Protein AF-A0A3M2IZL4-F1 (afdb_monomer_lite)

Structure (mmCIF, N/CA/C/O backbone):
data_AF-A0A3M2IZL4-F1
#
_entry.id   AF-A0A3M2IZL4-F1
#
loop_
_atom_site.group_PDB
_atom_site.id
_atom_site.type_symbol
_atom_site.label_atom_id
_atom_site.label_alt_id
_atom_site.label_comp_id
_atom_site.label_asym_id
_atom_site.label_entity_id
_atom_site.label_seq_id
_atom_site.pdbx_PDB_ins_code
_atom_site.Cartn_x
_atom_site.Cartn_y
_atom_site.Cartn_z
_atom_site.occupancy
_atom_site.B_iso_or_equiv
_atom_site.auth_seq_id
_atom_site.auth_comp_id
_atom_site.auth_asym_id
_atom_site.auth_atom_id
_atom_site.pdbx_PDB_model_num
ATOM 1 N N . MET A 1 1 ? 40.570 -7.286 -8.143 1.00 51.81 1 MET A N 1
ATOM 2 C CA . MET A 1 1 ? 39.466 -7.099 -7.183 1.00 51.81 1 MET A CA 1
ATOM 3 C C . MET A 1 1 ? 38.256 -6.727 -8.017 1.00 51.81 1 MET A C 1
ATOM 5 O O . MET A 1 1 ? 38.150 -5.585 -8.434 1.00 51.81 1 MET A O 1
ATOM 9 N N . THR A 1 2 ? 37.491 -7.731 -8.442 1.00 48.78 2 THR A N 1
ATOM 10 C CA . THR A 1 2 ? 36.339 -7.553 -9.334 1.00 48.78 2 THR A CA 1
ATOM 11 C C . THR A 1 2 ? 35.199 -6.991 -8.499 1.00 48.78 2 THR A C 1
ATOM 13 O O . THR A 1 2 ? 34.805 -7.622 -7.521 1.00 48.78 2 THR A O 1
ATOM 16 N N . ASP A 1 3 ? 34.745 -5.791 -8.841 1.00 57.94 3 ASP A N 1
ATOM 17 C CA . ASP A 1 3 ? 33.547 -5.180 -8.267 1.00 57.94 3 ASP A CA 1
ATOM 18 C C . ASP A 1 3 ? 32.365 -6.133 -8.536 1.00 57.94 3 ASP A C 1
ATOM 20 O O . ASP A 1 3 ? 32.201 -6.542 -9.696 1.00 57.94 3 ASP A O 1
ATOM 24 N N . PRO A 1 4 ? 31.613 -6.612 -7.522 1.00 65.62 4 PRO A N 1
ATOM 25 C CA . PRO A 1 4 ? 30.436 -7.435 -7.778 1.00 65.62 4 PRO A CA 1
ATOM 26 C C . PRO A 1 4 ? 29.533 -6.688 -8.762 1.00 65.62 4 PRO A C 1
ATOM 28 O O . PRO A 1 4 ? 29.281 -5.500 -8.585 1.00 65.62 4 PRO A O 1
ATOM 31 N N . ALA A 1 5 ? 29.120 -7.376 -9.832 1.00 71.31 5 ALA A N 1
ATOM 32 C CA . ALA A 1 5 ? 28.385 -6.792 -10.948 1.00 71.31 5 ALA A CA 1
ATOM 33 C C . ALA A 1 5 ? 27.308 -5.823 -10.443 1.00 71.31 5 ALA A C 1
ATOM 35 O O . ALA A 1 5 ? 26.441 -6.218 -9.661 1.00 71.31 5 ALA A O 1
ATOM 36 N N . ALA A 1 6 ? 27.397 -4.558 -10.867 1.00 77.00 6 ALA A N 1
ATOM 37 C CA . ALA A 1 6 ? 26.419 -3.541 -10.514 1.00 77.00 6 ALA A CA 1
ATOM 38 C C . ALA A 1 6 ? 25.000 -4.086 -10.760 1.00 77.00 6 ALA A C 1
ATOM 40 O O . ALA A 1 6 ? 24.788 -4.769 -11.769 1.00 77.00 6 ALA A O 1
ATOM 41 N N . PRO A 1 7 ? 24.036 -3.822 -9.861 1.00 78.19 7 PRO A N 1
ATOM 42 C CA . PRO A 1 7 ? 22.687 -4.348 -10.001 1.00 78.19 7 PRO A CA 1
ATOM 43 C C . PRO A 1 7 ? 22.116 -3.959 -11.368 1.00 78.19 7 PRO A C 1
ATOM 45 O O . PRO A 1 7 ? 21.989 -2.778 -11.694 1.00 78.19 7 PRO A O 1
ATOM 48 N N . SER A 1 8 ? 21.808 -4.964 -12.187 1.00 82.81 8 SER A N 1
ATOM 49 C CA . SER A 1 8 ? 21.212 -4.768 -13.504 1.00 82.81 8 SER A CA 1
ATOM 50 C C . SER A 1 8 ? 19.695 -4.793 -13.394 1.00 82.81 8 SER A C 1
ATOM 52 O O . SER A 1 8 ? 19.125 -5.725 -12.828 1.00 82.81 8 SER A O 1
ATOM 54 N N . VAL A 1 9 ? 19.040 -3.793 -13.976 1.00 90.12 9 VAL A N 1
ATOM 55 C CA . VAL A 1 9 ? 17.582 -3.744 -14.082 1.00 90.12 9 VAL A CA 1
ATOM 56 C C . VAL A 1 9 ? 17.145 -4.608 -15.262 1.00 90.12 9 VAL A C 1
ATOM 58 O O . VAL A 1 9 ? 17.463 -4.287 -16.404 1.00 90.12 9 VAL A O 1
ATOM 61 N N . ASP A 1 10 ? 16.410 -5.686 -14.992 1.00 94.62 10 ASP A N 1
ATOM 62 C CA . ASP A 1 10 ? 15.753 -6.483 -16.030 1.00 94.62 10 ASP A CA 1
ATOM 63 C C . ASP A 1 10 ? 14.418 -5.815 -16.428 1.00 94.62 10 ASP A C 1
ATOM 65 O O . ASP A 1 10 ? 13.513 -5.713 -15.589 1.00 94.62 10 ASP A O 1
ATOM 69 N N . PRO 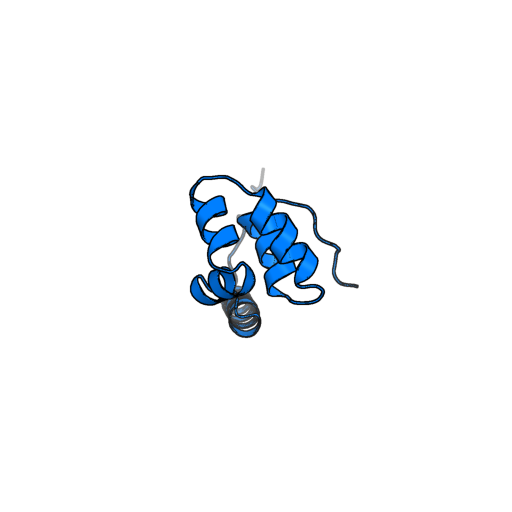A 1 11 ? 14.252 -5.360 -17.686 1.00 95.00 11 PRO A N 1
ATOM 70 C CA . PRO A 1 11 ? 13.019 -4.720 -18.140 1.00 95.00 11 PRO A CA 1
ATOM 71 C C . PRO A 1 11 ? 11.764 -5.588 -17.977 1.00 95.00 11 PRO A C 1
ATOM 73 O O . PRO A 1 11 ? 10.685 -5.044 -17.732 1.00 95.00 11 PRO A O 1
ATOM 76 N N . ALA A 1 12 ? 11.884 -6.915 -18.092 1.00 96.12 12 ALA A N 1
ATOM 77 C CA . ALA A 1 12 ? 10.753 -7.824 -17.932 1.00 96.12 12 ALA A CA 1
ATOM 78 C C . ALA A 1 12 ? 10.275 -7.862 -16.474 1.00 96.12 12 ALA A C 1
ATOM 80 O O . ALA A 1 12 ? 9.072 -7.786 -16.221 1.00 96.12 12 ALA A O 1
ATOM 81 N N . LEU A 1 13 ? 11.207 -7.887 -15.514 1.00 95.88 13 LEU A N 1
ATOM 82 C CA . LEU A 1 13 ? 10.875 -7.831 -14.087 1.00 95.88 13 LEU A CA 1
ATOM 83 C C . LEU A 1 13 ? 10.270 -6.479 -13.693 1.00 95.88 13 LEU A C 1
ATOM 85 O O . LEU A 1 13 ? 9.331 -6.436 -12.903 1.00 95.88 13 LEU A O 1
ATOM 89 N N . VAL A 1 14 ? 10.744 -5.374 -14.278 1.00 96.50 14 VAL A N 1
ATOM 90 C CA . VAL A 1 14 ? 10.138 -4.048 -14.058 1.00 96.50 14 VAL A CA 1
ATOM 91 C C . VAL A 1 14 ? 8.712 -3.983 -14.603 1.00 96.50 14 VAL A C 1
ATOM 93 O O . VAL A 1 14 ? 7.838 -3.391 -13.969 1.00 96.50 14 VAL A O 1
ATOM 96 N N . ALA A 1 15 ? 8.461 -4.574 -15.773 1.00 97.75 15 ALA A N 1
ATOM 97 C CA . ALA A 1 15 ? 7.120 -4.632 -16.346 1.00 97.75 15 ALA A CA 1
ATOM 98 C C . ALA A 1 15 ? 6.168 -5.481 -15.488 1.00 97.75 15 ALA A C 1
ATOM 100 O O . ALA A 1 15 ? 5.038 -5.056 -15.257 1.00 97.75 15 ALA A O 1
ATOM 101 N N . ALA A 1 16 ? 6.638 -6.621 -14.972 1.00 97.75 16 ALA A N 1
ATOM 102 C CA . ALA A 1 16 ? 5.872 -7.468 -14.059 1.00 97.75 16 ALA A CA 1
ATOM 103 C C . ALA A 1 16 ? 5.538 -6.735 -12.749 1.00 97.75 16 ALA A C 1
ATOM 105 O O . ALA A 1 16 ? 4.368 -6.611 -12.407 1.00 97.75 16 ALA A O 1
ATOM 106 N N . LEU A 1 17 ? 6.533 -6.121 -12.095 1.00 96.06 17 LEU A N 1
ATOM 107 C CA . LEU A 1 17 ? 6.314 -5.331 -10.878 1.00 96.06 17 LEU A CA 1
ATOM 108 C C . LEU A 1 17 ? 5.310 -4.192 -11.103 1.00 96.06 17 LEU A C 1
ATOM 110 O O . LEU A 1 17 ? 4.471 -3.914 -10.251 1.00 96.06 17 LEU A O 1
ATOM 114 N N . ARG A 1 18 ? 5.379 -3.515 -12.256 1.00 97.25 18 ARG A N 1
ATOM 115 C CA . ARG A 1 18 ? 4.397 -2.484 -12.611 1.00 97.25 18 ARG A CA 1
ATOM 116 C C . ARG A 1 18 ? 2.983 -3.058 -12.679 1.00 97.25 18 ARG A C 1
ATOM 118 O O . ARG A 1 18 ? 2.069 -2.386 -12.208 1.00 97.25 18 ARG A O 1
ATOM 125 N N . ALA A 1 19 ? 2.809 -4.222 -13.302 1.00 98.19 19 ALA A N 1
ATOM 126 C CA . ALA A 1 19 ? 1.509 -4.875 -13.403 1.00 98.19 19 ALA A CA 1
ATOM 127 C C . ALA A 1 19 ? 0.971 -5.224 -12.009 1.00 98.19 19 ALA A C 1
ATOM 129 O O . ALA A 1 19 ? -0.137 -4.813 -11.688 1.00 98.19 19 ALA A O 1
ATOM 130 N N . ASP A 1 20 ? 1.797 -5.820 -11.144 1.00 97.31 20 ASP A N 1
ATOM 131 C CA . ASP A 1 20 ? 1.408 -6.171 -9.772 1.00 97.31 20 ASP A CA 1
ATOM 132 C C . ASP A 1 20 ? 0.937 -4.945 -8.966 1.00 97.31 20 ASP A C 1
ATOM 134 O O . ASP A 1 20 ? -0.093 -4.982 -8.291 1.00 97.31 20 ASP A O 1
ATOM 138 N N . LEU A 1 21 ? 1.663 -3.823 -9.057 1.00 97.50 21 LEU A N 1
ATOM 139 C CA . LEU A 1 21 ? 1.286 -2.579 -8.373 1.00 97.50 21 LEU A CA 1
ATOM 140 C C . LEU A 1 21 ? -0.003 -1.967 -8.941 1.00 97.50 21 LEU A C 1
ATOM 142 O O . LEU A 1 21 ? -0.801 -1.407 -8.186 1.00 97.50 21 LEU A O 1
ATOM 146 N N . ALA A 1 22 ? -0.206 -2.056 -10.258 1.00 97.69 22 ALA A N 1
ATOM 147 C CA . ALA A 1 22 ? -1.413 -1.563 -10.913 1.00 97.69 22 ALA A CA 1
ATOM 148 C C . ALA A 1 22 ? -2.641 -2.412 -10.549 1.00 97.69 22 ALA A C 1
ATOM 150 O O . ALA A 1 22 ? -3.674 -1.845 -10.194 1.00 97.69 22 ALA A O 1
ATOM 151 N N . ASP A 1 23 ? -2.508 -3.738 -10.563 1.00 97.81 23 ASP A N 1
ATOM 152 C CA . ASP A 1 23 ? -3.569 -4.687 -10.210 1.00 97.81 23 ASP A CA 1
ATOM 153 C C . ASP A 1 23 ? -3.960 -4.573 -8.731 1.00 97.81 23 ASP A C 1
ATOM 155 O O . ASP A 1 23 ? -5.140 -4.649 -8.389 1.00 97.81 23 ASP 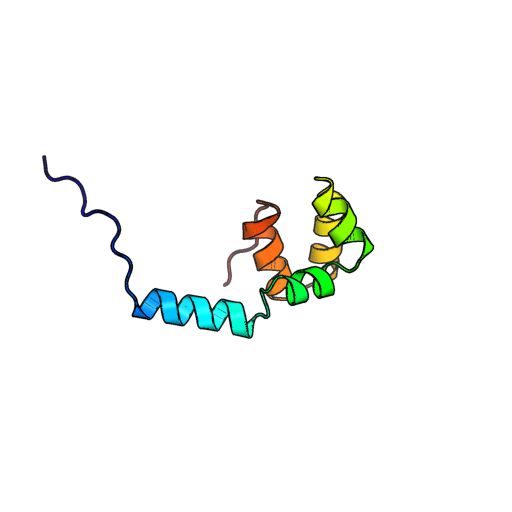A O 1
ATOM 159 N N . ALA A 1 24 ? -2.993 -4.293 -7.850 1.00 97.31 24 ALA A N 1
ATOM 160 C CA . ALA A 1 24 ? -3.258 -3.966 -6.450 1.00 97.31 24 ALA A CA 1
ATOM 161 C C . ALA A 1 24 ? -3.929 -2.592 -6.261 1.00 97.31 24 ALA A C 1
ATOM 163 O O . ALA A 1 24 ? -4.322 -2.256 -5.149 1.00 97.31 24 ALA A O 1
ATOM 164 N N . GLY A 1 25 ? -4.031 -1.756 -7.299 1.00 97.94 25 GLY A N 1
ATOM 165 C CA . GLY A 1 25 ? -4.533 -0.388 -7.179 1.00 97.94 25 GLY A CA 1
ATOM 166 C C . GLY A 1 25 ? -3.605 0.533 -6.378 1.00 97.94 25 GLY A C 1
ATOM 167 O O . GLY A 1 25 ? -4.063 1.543 -5.840 1.00 97.94 25 GLY A O 1
ATOM 168 N N . PHE A 1 26 ? -2.308 0.213 -6.286 1.00 98.06 26 PHE A N 1
ATOM 169 C CA . PHE A 1 26 ? -1.310 1.011 -5.568 1.00 98.06 26 PHE A CA 1
ATOM 170 C C . PHE A 1 26 ? -0.917 2.254 -6.380 1.00 98.06 26 PHE A C 1
ATOM 172 O O . PHE A 1 26 ? 0.146 2.356 -6.992 1.00 98.06 26 PHE A O 1
ATOM 179 N N . THR A 1 27 ? -1.838 3.209 -6.401 1.00 97.06 27 THR A N 1
ATOM 180 C CA . THR A 1 27 ? -1.737 4.514 -7.059 1.00 97.06 27 THR A CA 1
ATOM 181 C C . THR A 1 27 ? -2.021 5.607 -6.035 1.00 97.06 27 THR A C 1
ATOM 183 O O . THR A 1 27 ? -2.575 5.315 -4.980 1.00 97.06 27 THR A O 1
ATOM 186 N N . VAL A 1 28 ? -1.690 6.870 -6.327 1.00 96.19 28 VAL A N 1
ATOM 187 C CA . VAL A 1 28 ? -2.022 7.976 -5.406 1.00 96.19 28 VAL A CA 1
ATOM 188 C C . VAL A 1 28 ? -3.525 8.004 -5.077 1.00 96.19 28 VAL A C 1
ATOM 190 O O . VAL A 1 28 ? -3.839 7.920 -3.891 1.00 96.19 28 VAL A O 1
ATOM 193 N N . PRO A 1 29 ? -4.454 7.974 -6.059 1.00 97.75 29 PRO A N 1
ATOM 194 C CA . PRO A 1 29 ? -5.884 7.905 -5.752 1.00 97.75 29 PRO A CA 1
ATOM 195 C C . PRO A 1 29 ? -6.264 6.640 -4.977 1.00 97.75 29 PRO A C 1
ATOM 197 O O . PRO A 1 29 ? -6.993 6.711 -3.999 1.00 97.75 29 PRO A O 1
ATOM 200 N N . GLY A 1 30 ? -5.717 5.479 -5.352 1.00 98.06 30 GLY A N 1
ATOM 201 C CA . GLY A 1 30 ? -6.028 4.222 -4.668 1.00 98.06 30 GLY A CA 1
ATOM 202 C C . GLY A 1 30 ? -5.541 4.166 -3.215 1.00 98.06 30 GLY A C 1
ATOM 203 O O . GLY A 1 30 ? -6.166 3.487 -2.399 1.00 98.06 30 GLY A O 1
ATOM 204 N N . VAL A 1 31 ? -4.456 4.874 -2.886 1.00 98.19 31 VAL A N 1
ATOM 205 C CA . VAL A 1 31 ? -3.954 5.050 -1.514 1.00 98.19 31 VAL A CA 1
ATOM 206 C C . VAL A 1 31 ? -4.806 6.064 -0.751 1.00 98.19 31 VAL A C 1
ATOM 208 O O . VAL A 1 31 ? -5.155 5.807 0.397 1.00 98.19 31 VAL A O 1
ATOM 211 N N . GLU A 1 32 ? -5.177 7.185 -1.366 1.00 97.94 32 GLU A N 1
ATOM 212 C CA . GLU A 1 32 ? -6.071 8.174 -0.747 1.00 97.94 32 GLU A CA 1
ATOM 213 C C . GLU A 1 32 ? -7.455 7.582 -0.446 1.00 97.94 32 GLU A C 1
ATOM 215 O O . GLU A 1 32 ? -7.978 7.791 0.649 1.00 97.94 32 GLU A O 1
ATOM 220 N N . ASP A 1 33 ? -7.999 6.774 -1.358 1.00 98.31 33 ASP A N 1
ATOM 221 C CA . ASP A 1 33 ? -9.261 6.052 -1.178 1.00 98.31 33 ASP A CA 1
ATOM 222 C C . ASP A 1 33 ? -9.177 5.031 -0.033 1.00 98.31 33 ASP A C 1
ATOM 224 O O . ASP A 1 33 ? -10.107 4.923 0.765 1.00 98.31 33 ASP A O 1
ATOM 228 N N . LEU A 1 34 ? -8.058 4.299 0.077 1.00 98.50 34 LEU A N 1
ATOM 229 C CA . LEU A 1 34 ? -7.815 3.352 1.172 1.00 98.50 34 LEU A CA 1
ATOM 230 C C . LEU A 1 34 ? -7.749 4.063 2.530 1.00 98.50 34 LEU A C 1
ATOM 232 O O . LEU A 1 34 ? -8.336 3.605 3.508 1.00 98.50 34 LEU A O 1
ATOM 236 N N . LEU A 1 35 ? -6.979 5.150 2.606 1.00 98.38 35 LEU A N 1
ATOM 237 C CA . LEU A 1 35 ? -6.752 5.880 3.853 1.00 98.38 35 LEU A CA 1
ATOM 238 C C . LEU A 1 35 ? -7.979 6.700 4.268 1.00 98.38 35 LEU A C 1
ATOM 240 O O . LEU A 1 35 ? -8.212 6.933 5.457 1.00 98.38 35 LEU A O 1
ATOM 244 N N . GLY A 1 36 ? -8.758 7.156 3.293 1.00 98.50 36 GLY A N 1
ATOM 245 C CA . GLY A 1 36 ? -9.791 8.151 3.495 1.00 98.50 36 GLY A CA 1
ATOM 246 C C . GLY A 1 36 ? -9.213 9.550 3.764 1.00 98.50 36 GLY A C 1
ATOM 247 O O . GLY A 1 36 ? -8.030 9.727 4.080 1.00 98.50 36 GLY A O 1
ATOM 248 N N . PRO A 1 37 ? -10.065 10.586 3.688 1.00 97.81 37 PRO A N 1
ATOM 249 C CA . PRO A 1 37 ? -9.622 11.979 3.648 1.00 97.81 37 PRO A CA 1
ATOM 250 C C . PRO A 1 37 ? -8.888 12.425 4.919 1.00 97.81 37 PRO A C 1
ATOM 252 O O . PRO A 1 37 ? -7.953 13.217 4.848 1.00 97.81 37 PRO A O 1
ATOM 255 N N . VAL A 1 38 ? -9.283 11.909 6.089 1.00 98.31 38 VAL A N 1
ATOM 256 C CA . VAL A 1 38 ? -8.675 12.290 7.373 1.00 98.31 38 VAL A CA 1
ATOM 257 C C . VAL A 1 38 ? -7.259 11.738 7.497 1.00 98.31 38 VAL A C 1
ATOM 259 O O . VAL A 1 38 ? -6.341 12.488 7.826 1.00 98.31 38 VAL A O 1
ATOM 262 N N . ALA A 1 39 ? -7.064 10.443 7.231 1.00 98.38 39 ALA A N 1
ATOM 263 C CA . ALA A 1 39 ? -5.749 9.835 7.382 1.00 98.38 39 ALA A CA 1
ATOM 264 C C . ALA A 1 39 ? -4.778 10.293 6.286 1.00 98.38 39 ALA A C 1
ATOM 266 O O . ALA A 1 39 ? -3.611 10.533 6.591 1.00 98.38 39 ALA A O 1
ATOM 267 N N . ALA A 1 40 ? -5.260 10.500 5.056 1.00 98.25 40 ALA A N 1
ATOM 268 C CA . ALA A 1 40 ? -4.460 11.089 3.983 1.00 98.25 40 ALA A CA 1
ATOM 269 C C . ALA A 1 40 ? -3.986 12.512 4.337 1.00 98.25 40 ALA A C 1
ATOM 271 O O . ALA A 1 40 ? -2.797 12.818 4.229 1.00 98.25 40 ALA A O 1
ATOM 272 N N . ALA A 1 41 ? -4.885 13.370 4.837 1.00 98.31 41 ALA A N 1
ATOM 273 C CA . ALA A 1 41 ? -4.534 14.733 5.238 1.00 98.31 41 ALA A CA 1
ATOM 274 C C . ALA A 1 41 ? -3.565 14.775 6.432 1.00 98.31 41 ALA A C 1
ATOM 276 O O . ALA A 1 41 ? -2.645 15.592 6.447 1.00 98.31 41 ALA A O 1
ATOM 277 N N . ALA A 1 42 ? -3.746 13.899 7.424 1.00 98.25 42 ALA A N 1
ATOM 278 C CA . ALA A 1 42 ? -2.826 13.776 8.553 1.00 98.25 42 ALA A CA 1
ATOM 279 C C . ALA A 1 42 ? -1.425 13.352 8.086 1.00 98.25 42 ALA A C 1
ATOM 281 O O . ALA A 1 42 ? -0.432 13.986 8.443 1.00 98.25 42 ALA A O 1
ATOM 282 N N . LEU A 1 43 ? -1.347 12.352 7.204 1.00 97.50 4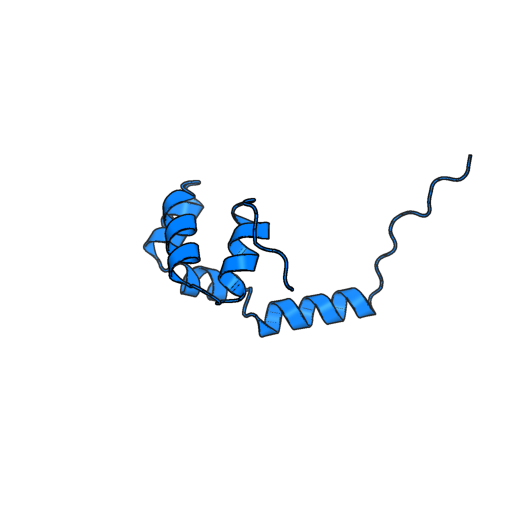3 LEU A N 1
ATOM 283 C CA . LEU A 1 43 ? -0.078 11.870 6.666 1.00 97.50 43 LEU A CA 1
ATOM 284 C C . LEU A 1 43 ? 0.670 12.952 5.874 1.00 97.50 43 LEU A C 1
ATOM 286 O O . LEU A 1 43 ? 1.888 13.053 5.991 1.00 97.50 43 LEU A O 1
ATOM 290 N N . HIS A 1 44 ? -0.040 13.812 5.135 1.00 96.94 44 HIS A N 1
ATOM 291 C CA . HIS A 1 44 ? 0.568 14.957 4.445 1.00 96.94 44 HIS A CA 1
ATOM 292 C C . HIS A 1 44 ? 1.204 15.982 5.404 1.00 96.94 44 HIS A C 1
ATOM 294 O O . HIS A 1 44 ? 2.076 16.747 5.005 1.00 96.94 44 HIS A O 1
ATOM 300 N N . ARG A 1 45 ? 0.792 15.984 6.677 1.00 98.06 45 ARG A N 1
ATOM 301 C CA . ARG A 1 45 ? 1.385 16.782 7.763 1.00 98.06 45 ARG A CA 1
ATOM 302 C C . ARG A 1 45 ? 2.380 15.983 8.607 1.00 98.06 45 ARG A C 1
ATOM 304 O O . ARG A 1 45 ? 2.661 16.373 9.734 1.00 98.06 45 ARG A O 1
ATOM 311 N N . GLU A 1 46 ? 2.876 14.865 8.078 1.00 97.31 46 GLU A N 1
ATOM 312 C CA . GLU A 1 46 ? 3.813 13.960 8.752 1.00 97.31 46 GLU A CA 1
ATOM 313 C C . GLU A 1 46 ? 3.245 13.323 10.037 1.00 97.31 46 GLU A C 1
ATOM 315 O O . GLU A 1 46 ? 3.986 12.947 10.943 1.00 97.31 46 GLU A O 1
ATOM 320 N N . GLU A 1 47 ? 1.921 13.156 10.122 1.00 98.31 47 GLU A N 1
ATOM 321 C CA . GLU A 1 47 ? 1.248 12.458 11.223 1.00 98.31 47 GLU A CA 1
ATOM 322 C C . GLU A 1 47 ? 0.851 11.034 10.770 1.00 98.31 47 GLU A C 1
ATOM 324 O O . GLU A 1 47 ? -0.227 10.843 10.203 1.00 98.31 47 GLU A O 1
ATOM 329 N N . PRO A 1 48 ? 1.678 9.994 11.000 1.00 97.75 48 PRO A N 1
ATOM 330 C CA . PRO A 1 48 ? 1.453 8.663 10.424 1.00 97.75 48 PRO A CA 1
ATOM 331 C C . PRO A 1 48 ? 0.408 7.822 11.167 1.00 97.75 48 PRO A C 1
ATOM 333 O O . PRO A 1 48 ? -0.073 6.825 10.629 1.00 97.75 48 PRO A O 1
ATOM 336 N N . VAL A 1 49 ? 0.053 8.182 12.407 1.00 98.38 49 VAL A N 1
ATOM 337 C CA . VAL A 1 49 ? -0.815 7.359 13.273 1.00 98.38 49 VAL A CA 1
ATOM 338 C C . VAL A 1 49 ? -2.186 7.077 12.639 1.00 98.38 49 VAL A C 1
ATOM 340 O O . VAL A 1 49 ? -2.579 5.910 12.611 1.00 98.38 49 VAL A O 1
ATOM 343 N N . PRO A 1 50 ? -2.906 8.061 12.064 1.00 98.44 50 PRO A N 1
ATOM 344 C CA . PRO A 1 50 ? -4.166 7.785 11.375 1.00 98.44 50 PRO A CA 1
ATOM 345 C C . PRO A 1 50 ? -4.020 6.823 10.188 1.00 98.44 50 PRO A C 1
ATOM 347 O O . PRO A 1 50 ? -4.891 5.984 9.978 1.00 98.44 50 PRO A O 1
ATOM 350 N N . ALA A 1 51 ? -2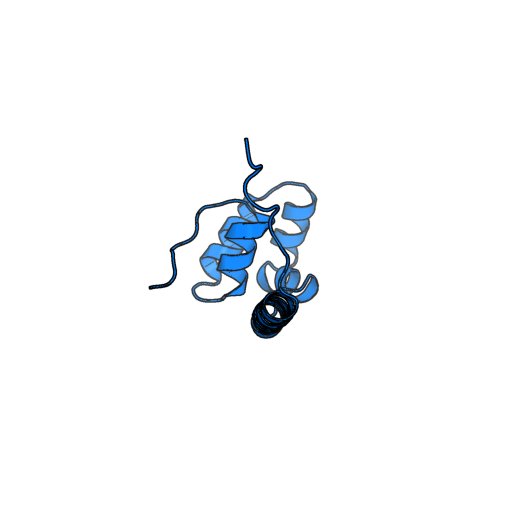.911 6.889 9.444 1.00 98.38 51 ALA A N 1
ATOM 351 C CA . ALA A 1 51 ? -2.652 5.976 8.332 1.00 98.38 51 ALA A CA 1
ATOM 352 C C . ALA A 1 51 ? -2.321 4.551 8.812 1.00 98.38 51 ALA A C 1
ATOM 354 O O . ALA A 1 51 ? -2.759 3.570 8.208 1.00 98.38 51 ALA A O 1
ATOM 355 N N . LEU A 1 52 ? -1.611 4.415 9.937 1.00 98.31 52 LEU A N 1
ATOM 356 C CA . LEU A 1 52 ? -1.390 3.118 10.583 1.00 98.31 52 LEU A CA 1
ATOM 357 C C . LEU A 1 52 ? -2.711 2.466 11.007 1.00 98.31 52 LEU A C 1
ATOM 359 O O . LEU A 1 52 ? -2.874 1.267 10.799 1.00 98.31 52 LEU A O 1
ATOM 363 N N . LEU A 1 53 ? -3.653 3.244 11.549 1.00 98.31 53 LEU A N 1
ATOM 364 C CA . LEU A 1 53 ? -4.979 2.751 11.935 1.00 98.31 53 LEU A CA 1
ATOM 365 C C . LEU A 1 53 ? -5.839 2.384 10.721 1.00 98.31 53 LEU A C 1
ATOM 367 O O . LEU A 1 53 ? -6.459 1.325 10.714 1.00 98.31 53 LEU A O 1
ATOM 371 N N . ALA A 1 54 ? -5.856 3.226 9.684 1.00 98.44 54 ALA A N 1
ATOM 372 C CA . ALA A 1 54 ? -6.611 2.950 8.463 1.00 98.44 54 ALA A CA 1
ATOM 373 C C . ALA A 1 54 ? -6.113 1.676 7.761 1.00 98.44 54 ALA A C 1
ATOM 375 O O . ALA A 1 54 ? -6.915 0.844 7.345 1.00 98.44 54 ALA A O 1
ATOM 376 N N . THR A 1 55 ? -4.791 1.484 7.683 1.00 97.88 55 THR A N 1
ATOM 377 C CA . THR A 1 55 ? -4.204 0.273 7.086 1.00 97.88 55 THR A CA 1
ATOM 378 C C . THR A 1 55 ? -4.411 -0.983 7.932 1.00 97.88 55 THR A C 1
ATOM 380 O O . THR A 1 55 ? -4.512 -2.062 7.366 1.00 97.88 55 THR A O 1
ATOM 383 N N . ASP A 1 56 ? -4.509 -0.872 9.258 1.00 97.12 56 ASP A N 1
ATOM 384 C CA . ASP A 1 56 ? -4.861 -2.005 10.128 1.00 97.12 56 ASP A CA 1
ATOM 385 C C . ASP A 1 56 ? -6.333 -2.419 9.941 1.00 97.12 56 ASP A C 1
ATOM 387 O O . ASP A 1 56 ? -6.651 -3.596 9.784 1.00 97.12 56 ASP A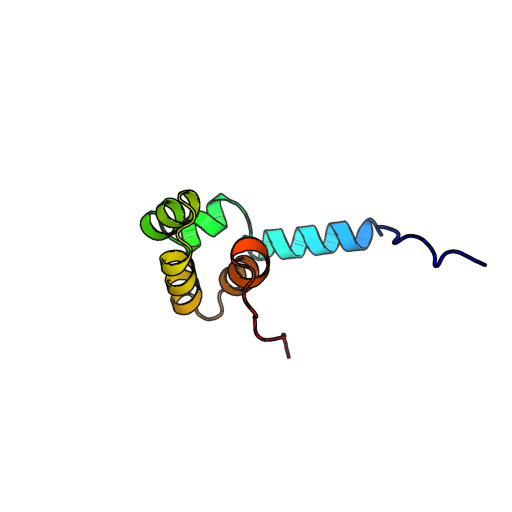 O 1
ATOM 391 N N . ALA A 1 57 ? -7.232 -1.434 9.847 1.00 97.50 57 ALA A N 1
ATOM 392 C CA . ALA A 1 57 ? -8.657 -1.660 9.611 1.00 97.50 57 ALA A CA 1
ATOM 393 C C . ALA A 1 57 ? -8.972 -2.232 8.214 1.00 97.50 57 ALA A C 1
ATOM 395 O O . ALA A 1 57 ? -10.027 -2.836 8.027 1.00 97.50 57 ALA A O 1
ATOM 396 N N . ALA A 1 58 ? -8.074 -2.052 7.242 1.00 96.12 58 ALA A N 1
ATOM 397 C CA . ALA A 1 58 ? -8.238 -2.527 5.869 1.00 96.12 58 ALA A CA 1
ATOM 398 C C . ALA A 1 58 ? -8.020 -4.045 5.688 1.00 96.12 58 ALA A C 1
ATOM 400 O O . ALA A 1 58 ? -8.305 -4.573 4.613 1.00 96.12 58 ALA A O 1
ATOM 401 N N . GLY A 1 59 ? -7.551 -4.759 6.719 1.00 92.50 59 GLY A N 1
ATOM 402 C CA . GLY A 1 59 ? -7.406 -6.217 6.694 1.00 92.50 59 GLY A CA 1
ATOM 403 C C . GLY A 1 59 ? -6.472 -6.712 5.585 1.00 92.50 59 GLY A C 1
ATOM 404 O O . GLY A 1 59 ? -5.338 -6.251 5.471 1.00 92.50 59 GLY A O 1
ATOM 405 N N . ASP A 1 60 ? -6.958 -7.652 4.769 1.00 93.38 60 ASP A N 1
ATOM 406 C CA . ASP A 1 60 ? -6.184 -8.308 3.703 1.00 93.38 60 ASP A CA 1
ATOM 407 C C . ASP A 1 60 ? -6.106 -7.493 2.393 1.00 93.38 60 ASP A C 1
ATOM 409 O O . ASP A 1 60 ? -5.704 -8.026 1.356 1.00 93.38 60 ASP A O 1
ATOM 413 N N . ASP A 1 61 ? -6.483 -6.208 2.399 1.00 96.25 61 ASP A N 1
ATOM 414 C CA . ASP A 1 61 ? -6.298 -5.343 1.231 1.00 96.25 61 ASP A CA 1
ATOM 415 C C . ASP A 1 61 ? -4.795 -5.233 0.889 1.00 96.25 61 ASP A C 1
ATOM 417 O O . ASP A 1 61 ? -4.002 -4.769 1.719 1.00 96.25 61 ASP A O 1
ATOM 421 N N . PRO A 1 62 ? -4.358 -5.612 -0.329 1.00 96.06 62 PRO A N 1
ATOM 422 C CA . PRO A 1 62 ? -2.942 -5.594 -0.692 1.00 96.06 62 PRO A CA 1
ATOM 423 C C . PRO A 1 62 ? -2.325 -4.193 -0.587 1.00 96.06 62 PRO A C 1
ATOM 425 O O . PRO A 1 62 ? -1.143 -4.057 -0.253 1.00 96.06 62 PRO A O 1
ATOM 428 N N . ARG A 1 63 ? -3.116 -3.130 -0.792 1.00 97.62 63 ARG A N 1
ATOM 429 C CA . ARG A 1 63 ? -2.650 -1.744 -0.644 1.00 97.62 63 ARG A CA 1
ATOM 430 C C . ARG A 1 63 ? -2.263 -1.440 0.794 1.00 97.62 63 ARG A C 1
ATOM 432 O O . ARG A 1 63 ? -1.332 -0.668 0.997 1.00 97.62 63 ARG A O 1
ATOM 439 N N . ALA A 1 64 ? -2.910 -2.053 1.786 1.00 97.75 64 ALA A N 1
ATOM 440 C CA . ALA A 1 64 ? -2.563 -1.847 3.187 1.00 97.75 64 ALA A CA 1
ATOM 441 C C . ALA A 1 64 ? -1.137 -2.325 3.482 1.00 97.75 64 ALA A C 1
ATOM 443 O O . ALA A 1 64 ? -0.346 -1.582 4.064 1.00 97.75 64 ALA A O 1
ATOM 444 N N . ALA A 1 65 ? -0.768 -3.518 3.006 1.00 96.75 65 ALA A N 1
ATOM 445 C CA . ALA A 1 65 ? 0.597 -4.023 3.134 1.00 96.75 65 ALA A CA 1
ATOM 446 C C . ALA A 1 65 ? 1.608 -3.137 2.382 1.00 96.75 65 ALA A C 1
ATOM 448 O O . ALA A 1 65 ? 2.656 -2.793 2.933 1.00 96.75 65 ALA A O 1
ATOM 449 N N . LEU A 1 66 ? 1.281 -2.704 1.161 1.00 97.44 66 LEU A N 1
ATOM 450 C CA . LEU A 1 66 ? 2.156 -1.849 0.350 1.00 97.44 66 LEU A CA 1
ATOM 451 C C . LEU A 1 66 ? 2.363 -0.456 0.970 1.00 97.44 66 LEU A C 1
ATOM 453 O O . LEU A 1 66 ? 3.498 0.010 1.052 1.00 97.44 66 LEU A O 1
ATOM 457 N N . VAL A 1 67 ? 1.304 0.195 1.467 1.00 98.19 67 VAL A N 1
ATOM 458 C CA . VAL A 1 67 ? 1.393 1.487 2.175 1.00 98.19 67 VAL A CA 1
ATOM 459 C C . VAL A 1 67 ? 2.240 1.341 3.437 1.00 98.19 67 VAL A C 1
ATOM 461 O O . VAL A 1 67 ? 3.115 2.167 3.699 1.00 98.19 67 VAL A O 1
ATOM 464 N N . ARG A 1 68 ? 2.039 0.270 4.207 1.00 97.81 68 ARG A N 1
ATOM 465 C CA . ARG A 1 68 ? 2.824 0.012 5.420 1.00 97.81 68 ARG A CA 1
ATOM 466 C C . ARG A 1 68 ? 4.310 -0.172 5.124 1.00 97.81 68 ARG A C 1
ATOM 468 O O . ARG A 1 68 ? 5.128 0.444 5.803 1.00 97.81 68 ARG A O 1
ATOM 475 N N . ALA A 1 69 ? 4.647 -0.952 4.100 1.00 97.00 69 ALA A N 1
ATOM 476 C CA . ALA A 1 69 ? 6.030 -1.227 3.729 1.00 97.00 69 ALA A CA 1
ATOM 477 C C . ALA A 1 69 ? 6.732 -0.014 3.092 1.00 97.00 69 ALA A C 1
ATOM 479 O O . ALA A 1 69 ? 7.847 0.320 3.487 1.00 97.00 69 ALA A O 1
ATOM 480 N N . PHE A 1 70 ? 6.093 0.650 2.122 1.00 96.81 70 PHE A N 1
ATOM 481 C CA . PHE A 1 70 ? 6.751 1.662 1.285 1.00 96.81 70 PHE A CA 1
ATOM 482 C C . PHE A 1 70 ? 6.514 3.109 1.714 1.00 96.81 70 PHE A C 1
ATOM 484 O O . PHE A 1 70 ? 7.350 3.958 1.415 1.00 96.81 70 PHE A O 1
ATOM 491 N N . VAL A 1 71 ? 5.404 3.409 2.393 1.00 96.69 71 VAL A N 1
ATOM 492 C CA . VAL A 1 71 ? 5.061 4.784 2.800 1.00 96.69 71 VAL A CA 1
ATOM 493 C C . VAL A 1 71 ? 5.327 4.993 4.286 1.00 96.69 71 VAL A C 1
ATOM 495 O O . VAL A 1 71 ? 5.944 5.979 4.671 1.00 96.69 71 VAL A O 1
ATOM 498 N N . LEU A 1 72 ? 4.882 4.057 5.125 1.00 97.44 72 LEU A N 1
ATOM 499 C CA . LEU A 1 72 ? 4.989 4.180 6.583 1.00 97.44 72 LEU A CA 1
ATOM 500 C C . LEU A 1 72 ? 6.280 3.569 7.142 1.00 97.44 72 LEU A C 1
ATOM 502 O O . LEU A 1 72 ? 6.615 3.818 8.298 1.00 97.44 72 LEU A O 1
ATOM 506 N N . GLY A 1 73 ? 6.995 2.770 6.344 1.00 96.94 73 GLY A N 1
ATOM 507 C CA . GLY A 1 73 ? 8.260 2.149 6.737 1.00 96.94 73 GLY A CA 1
ATOM 508 C C . GLY A 1 73 ? 8.132 1.189 7.922 1.00 96.94 73 GLY A C 1
ATOM 509 O O . GLY A 1 73 ? 9.080 1.034 8.691 1.00 96.94 73 GLY A O 1
ATOM 510 N N . VAL A 1 74 ? 6.963 0.565 8.100 1.00 97.12 74 VAL A N 1
ATOM 511 C CA . VAL A 1 74 ? 6.719 -0.381 9.195 1.00 97.12 74 VAL A CA 1
ATOM 512 C C . VAL A 1 74 ? 6.799 -1.829 8.706 1.00 97.12 74 VAL A C 1
ATOM 514 O O . VAL A 1 74 ? 6.486 -2.109 7.546 1.00 97.12 74 VAL A O 1
ATOM 517 N N . PRO A 1 75 ? 7.180 -2.780 9.579 1.00 95.25 75 PRO A N 1
ATOM 518 C CA . PRO A 1 75 ? 7.196 -4.191 9.223 1.00 95.25 75 PRO A CA 1
ATOM 519 C C . PRO A 1 75 ? 5.822 -4.693 8.761 1.00 95.25 75 PRO A C 1
ATOM 521 O O . PRO A 1 75 ? 4.784 -4.325 9.319 1.00 95.25 75 PRO A O 1
ATOM 524 N N . VAL A 1 76 ? 5.836 -5.592 7.778 1.00 94.81 76 VAL A N 1
ATOM 525 C CA . VAL A 1 76 ? 4.661 -6.324 7.290 1.00 94.81 76 VAL A CA 1
ATOM 526 C C . VAL A 1 76 ? 4.920 -7.823 7.363 1.00 94.81 76 VAL A C 1
ATOM 528 O O . VAL A 1 76 ? 6.070 -8.270 7.348 1.00 94.81 76 VAL A O 1
ATOM 531 N N . ARG A 1 77 ? 3.852 -8.618 7.467 1.00 90.31 77 ARG A N 1
ATOM 532 C CA . ARG A 1 77 ? 3.977 -10.077 7.450 1.00 90.31 77 ARG A CA 1
ATOM 533 C C . ARG A 1 77 ? 4.438 -10.518 6.062 1.00 90.31 77 ARG A C 1
ATOM 535 O O . ARG A 1 77 ? 3.867 -10.088 5.065 1.00 90.31 77 ARG A O 1
ATOM 542 N N . ALA A 1 78 ? 5.435 -11.395 6.001 1.00 85.50 78 ALA A N 1
ATOM 543 C CA . ALA A 1 78 ? 5.797 -12.032 4.743 1.00 85.50 78 ALA A CA 1
ATOM 544 C C . ALA A 1 78 ? 4.617 -12.862 4.209 1.00 85.50 78 ALA A C 1
ATOM 546 O O . ALA A 1 78 ? 3.898 -13.508 4.986 1.00 85.50 78 ALA A O 1
ATOM 547 N N . ALA A 1 79 ? 4.438 -12.842 2.887 1.00 77.44 79 ALA A N 1
ATOM 548 C CA . ALA A 1 79 ? 3.572 -13.795 2.208 1.00 77.44 79 ALA A CA 1
ATOM 549 C C . ALA A 1 79 ? 4.061 -15.225 2.505 1.00 77.44 79 ALA A C 1
ATOM 551 O O . ALA A 1 79 ? 5.262 -15.443 2.685 1.00 77.44 79 ALA A O 1
ATOM 552 N N . ALA A 1 80 ? 3.117 -16.157 2.653 1.00 69.06 80 ALA A N 1
ATOM 553 C CA . ALA A 1 80 ? 3.417 -17.565 2.921 1.00 69.06 80 ALA A CA 1
ATOM 554 C C . ALA A 1 80 ? 3.933 -18.278 1.667 1.00 69.06 80 ALA A C 1
ATOM 556 O O . ALA A 1 80 ? 3.476 -17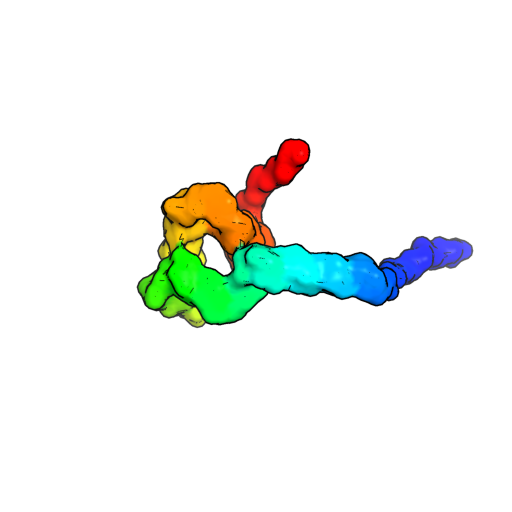.905 0.563 1.00 69.06 80 ALA A O 1
#

Sequence (80 aa):
MTDPAAPSVDPALVAALRADLADAGFTVPGVEDLLGPVAAAALHREEPVPALLATDAAGDDPRAALVRAFVLGVPVRAAA

Secondary structure (DSSP, 8-state):
-PPP-PPP--HHHHHHHHHHHHHTT-SHHHHHHHHHHHHHHHHHTT--HHHHHHHHHTTT-HHHHHHHHHTS----PPP-

InterPro domains:
  IPR055487 Domain of unknown function DUF7059 [PF23186] (24-79)

Radius of gyration: 15.76 Å; chains: 1; bounding box: 49×34×31 Å

Organism: NCBI:txid2483352

Foldseek 3Di:
DDDPPDDDDDPVVVVVVVVVCVVLVVDPVSLCVQLDDVCVVCVVVVNNVSVLVSLVVSPPRVNSQVCCVPPVVHDDDDDD

pLDDT: mean 93.29, std 10.54, range [48.78, 98.5]